Protein AF-A0A0D9NN73-F1 (afdb_monomer)

Foldseek 3Di:
DAQQAPVSVVVVLVVVCVVACVPPVPVNVCCCVVDCVVPVLPVYNNNVVVDDDVPPPDPDPVVVVVVVVVVVPPPPPVPPDDD

Organism: NCBI:txid1291518

pLDDT: mean 82.77, std 15.04, range [43.62, 97.56]

Radius of gyration: 18.96 Å; Cα contacts (8 Å, |Δi|>4): 41; chains: 1; bounding box: 34×53×26 Å

Mean predicted aligned error: 11.17 Å

Secondary structure (DSSP, 8-state):
----SHHHHHHHHHHHHHHHTTT-HHHHHHIIIIIIHHHHHHH-HHHHTTS--TT---SHHHHHHHHHHHHHS----------

Sequence (83 aa):
MRSPTREMFAARLLKFEEAYLTDYIEEVGYIKTTWLDPYKEKLVKAWVDQHLHFDNVVTSRVEGIHGLLKSHLEVSTLDFLKT

Structure (mmCIF, N/CA/C/O backbone):
data_AF-A0A0D9NN73-F1
#
_entry.id   AF-A0A0D9NN73-F1
#
loop_
_atom_site.group_PDB
_atom_site.id
_atom_site.type_symbol
_atom_site.label_atom_id
_atom_site.label_alt_id
_atom_site.label_comp_id
_atom_site.label_asym_id
_atom_site.label_entity_id
_atom_site.label_seq_id
_atom_site.pdbx_PDB_ins_code
_atom_site.Cartn_x
_atom_site.Cartn_y
_atom_site.Cartn_z
_atom_site.occupancy
_atom_site.B_iso_or_equiv
_atom_site.auth_seq_id
_atom_site.auth_comp_id
_atom_site.auth_asym_id
_atom_site.auth_atom_id
_atom_site.pdbx_PDB_model_num
ATOM 1 N N . MET A 1 1 ? 2.368 -5.005 -1.179 1.00 60.53 1 MET A N 1
ATOM 2 C CA . MET A 1 1 ? 1.180 -4.481 -1.902 1.00 60.53 1 MET A CA 1
ATOM 3 C C . MET A 1 1 ? 1.433 -4.494 -3.409 1.00 60.53 1 MET A C 1
ATOM 5 O O . MET A 1 1 ? 2.322 -3.790 -3.875 1.00 60.53 1 MET A O 1
ATOM 9 N N . ARG A 1 2 ? 0.699 -5.299 -4.191 1.00 73.00 2 ARG A N 1
ATOM 10 C CA . ARG A 1 2 ? 0.933 -5.455 -5.646 1.00 73.00 2 ARG A CA 1
ATOM 11 C C . ARG A 1 2 ? 0.248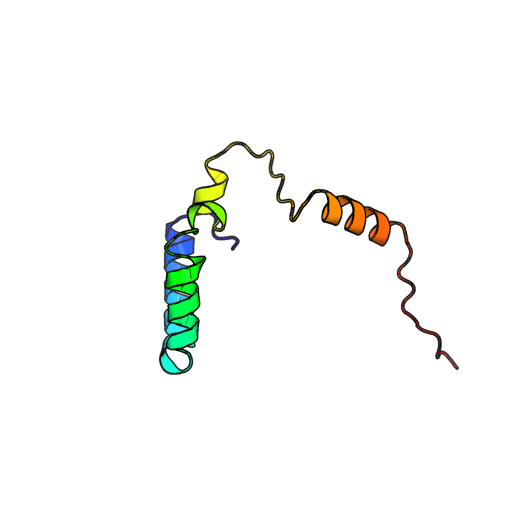 -4.364 -6.478 1.00 73.00 2 ARG A C 1
ATOM 13 O O . ARG A 1 2 ? -0.575 -4.685 -7.329 1.00 73.00 2 ARG A O 1
ATOM 20 N N . SER A 1 3 ? 0.508 -3.089 -6.206 1.00 89.06 3 SER A N 1
ATOM 21 C CA . SER A 1 3 ? 0.012 -1.980 -7.040 1.00 89.06 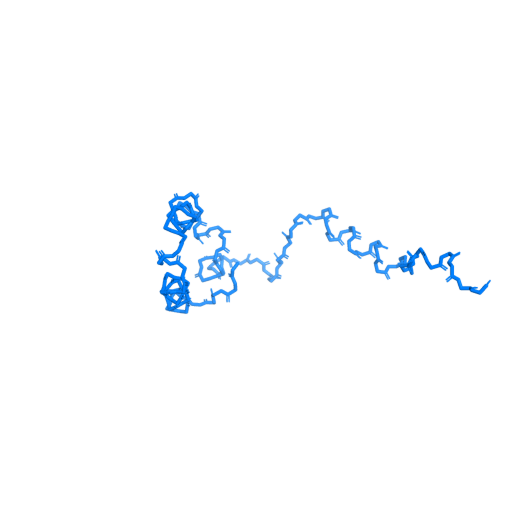3 SER A CA 1
ATOM 22 C C . SER A 1 3 ? 1.113 -1.585 -8.024 1.00 89.06 3 SER A C 1
ATOM 24 O O . SER A 1 3 ? 2.091 -0.999 -7.567 1.00 89.06 3 SER A O 1
ATOM 26 N N . PRO A 1 4 ? 1.022 -1.970 -9.313 1.00 88.88 4 PRO A N 1
ATOM 27 C CA . PRO A 1 4 ? 2.113 -1.796 -10.274 1.00 88.88 4 PRO A CA 1
ATOM 28 C C . PRO A 1 4 ? 2.283 -0.343 -10.728 1.00 88.88 4 PRO A C 1
ATOM 30 O O . PRO A 1 4 ? 3.397 0.056 -11.034 1.00 88.88 4 PRO A O 1
ATOM 33 N N . THR A 1 5 ? 1.214 0.459 -10.722 1.00 94.50 5 THR A N 1
ATOM 34 C CA . THR A 1 5 ? 1.279 1.896 -11.018 1.00 94.50 5 THR A CA 1
ATOM 35 C C . THR A 1 5 ? 0.814 2.731 -9.830 1.00 94.50 5 THR A C 1
ATOM 37 O O . THR A 1 5 ? 0.138 2.233 -8.918 1.00 94.50 5 THR A O 1
ATOM 40 N N . ARG A 1 6 ? 1.189 4.015 -9.831 1.00 93.94 6 ARG A N 1
ATOM 41 C CA . ARG A 1 6 ? 0.829 4.961 -8.766 1.00 93.94 6 ARG A CA 1
ATOM 42 C C . ARG A 1 6 ? -0.678 5.221 -8.746 1.00 93.94 6 ARG A C 1
ATOM 44 O O . ARG A 1 6 ? -1.263 5.307 -7.672 1.00 93.94 6 ARG A O 1
ATOM 51 N N . GLU A 1 7 ? -1.315 5.232 -9.911 1.00 96.19 7 GLU A N 1
ATOM 52 C CA . GLU A 1 7 ? -2.760 5.403 -10.085 1.00 96.19 7 GLU A CA 1
ATOM 53 C C . GLU A 1 7 ? -3.513 4.205 -9.500 1.00 96.19 7 GLU A C 1
ATOM 55 O O . GLU A 1 7 ? -4.465 4.373 -8.741 1.00 96.19 7 GLU A O 1
ATOM 60 N N . MET A 1 8 ? -3.043 2.979 -9.768 1.00 95.62 8 MET A N 1
ATOM 61 C CA . MET A 1 8 ? -3.622 1.774 -9.170 1.00 95.62 8 MET A CA 1
ATOM 62 C C . MET A 1 8 ? -3.439 1.735 -7.653 1.00 95.62 8 MET A C 1
ATOM 64 O O . MET A 1 8 ? -4.303 1.217 -6.945 1.00 95.62 8 MET A O 1
ATOM 68 N N . PHE A 1 9 ? -2.315 2.244 -7.139 1.00 95.56 9 PHE A N 1
ATOM 69 C CA . PHE A 1 9 ? -2.126 2.390 -5.699 1.00 95.56 9 PHE A CA 1
ATOM 70 C C . PHE A 1 9 ? -3.128 3.384 -5.108 1.00 95.56 9 PHE A C 1
ATOM 72 O O . PHE A 1 9 ? -3.807 3.024 -4.152 1.00 95.56 9 PHE A O 1
ATOM 79 N N . ALA A 1 10 ? -3.277 4.568 -5.707 1.00 95.81 10 ALA A N 1
ATOM 80 C CA . ALA A 1 10 ? -4.219 5.587 -5.252 1.00 95.81 10 ALA A CA 1
ATOM 81 C C . ALA A 1 10 ? -5.670 5.079 -5.265 1.00 95.81 10 ALA A C 1
ATOM 83 O O . ALA A 1 10 ? -6.359 5.175 -4.255 1.00 95.81 10 ALA A O 1
ATOM 84 N N . ALA A 1 11 ? -6.108 4.444 -6.358 1.00 96.94 11 ALA A N 1
ATOM 85 C CA . ALA A 1 11 ? -7.456 3.884 -6.466 1.00 96.94 11 ALA A CA 1
ATOM 86 C C . ALA A 1 11 ? -7.734 2.804 -5.405 1.00 96.94 11 ALA A C 1
ATOM 88 O O . ALA A 1 11 ? -8.830 2.719 -4.856 1.00 96.94 11 ALA A O 1
ATOM 89 N N . ARG A 1 12 ? -6.736 1.969 -5.091 1.00 95.56 12 ARG A N 1
ATOM 90 C CA . ARG A 1 12 ? -6.868 0.939 -4.051 1.00 95.56 12 ARG A CA 1
ATOM 91 C C . ARG A 1 12 ? -6.832 1.511 -2.645 1.00 95.56 12 ARG A C 1
ATOM 93 O O . ARG A 1 12 ? -7.523 0.974 -1.789 1.00 95.56 12 ARG A O 1
ATOM 100 N N . LEU A 1 13 ? -6.034 2.551 -2.414 1.00 95.38 13 LEU A N 1
ATOM 101 C CA . LEU A 1 13 ? -5.999 3.244 -1.132 1.00 95.38 13 LEU A CA 1
ATOM 102 C C . LEU A 1 13 ? -7.344 3.920 -0.859 1.00 95.38 13 LEU A C 1
ATOM 104 O O . LEU A 1 13 ? -7.882 3.747 0.223 1.00 95.38 13 LEU A O 1
ATOM 108 N N . LEU A 1 14 ? -7.928 4.567 -1.868 1.00 96.62 14 LEU A N 1
ATOM 109 C CA . LEU A 1 14 ? -9.259 5.161 -1.773 1.00 96.62 14 LEU A CA 1
ATOM 110 C C . LEU A 1 14 ? -10.332 4.101 -1.492 1.00 96.62 14 LEU A C 1
ATOM 112 O O . LEU A 1 14 ? -11.102 4.244 -0.553 1.00 96.62 14 LEU A O 1
ATOM 116 N N . LYS A 1 15 ? -10.323 2.976 -2.218 1.00 96.56 15 LYS A N 1
ATOM 117 C CA . LYS A 1 15 ? -11.253 1.867 -1.946 1.00 96.56 15 LYS A CA 1
ATOM 118 C C . LYS A 1 15 ? -11.081 1.276 -0.538 1.00 96.56 15 LYS A C 1
ATOM 120 O O . LYS A 1 15 ? -12.047 0.823 0.065 1.00 96.56 15 LYS A O 1
ATOM 125 N N . PHE A 1 16 ? -9.848 1.223 -0.036 1.00 95.19 16 PHE A N 1
ATOM 126 C CA . PHE A 1 16 ? -9.558 0.791 1.331 1.00 95.19 16 PHE A CA 1
ATOM 127 C C . PHE A 1 16 ? -10.118 1.790 2.351 1.00 95.19 16 PHE A C 1
ATOM 129 O O . PHE A 1 16 ? -10.772 1.390 3.304 1.00 95.19 16 PHE A O 1
ATOM 136 N N . GLU A 1 17 ? -9.925 3.083 2.122 1.00 96.00 17 GLU A N 1
ATOM 137 C CA . GLU A 1 17 ? -10.474 4.140 2.967 1.00 96.00 17 GLU A CA 1
ATOM 138 C C . GLU A 1 17 ? -12.005 4.107 3.003 1.00 96.00 17 GLU A C 1
ATOM 140 O O . GLU A 1 17 ? -12.581 4.058 4.082 1.00 96.00 17 GLU A O 1
ATOM 145 N N . GLU A 1 18 ? -12.669 4.033 1.850 1.00 96.75 18 GLU A N 1
ATOM 146 C CA . GLU A 1 18 ? -14.133 3.939 1.763 1.00 96.75 18 GLU A CA 1
ATOM 147 C C . GLU A 1 18 ? -14.698 2.718 2.498 1.00 96.75 18 GLU A C 1
ATOM 149 O O . GLU A 1 18 ? -15.779 2.790 3.075 1.00 96.75 18 GLU A O 1
ATOM 154 N N . ALA A 1 19 ? -13.977 1.594 2.482 1.00 96.44 19 ALA A N 1
ATOM 155 C CA . ALA A 1 19 ? -14.440 0.354 3.091 1.00 96.44 19 ALA A CA 1
ATOM 156 C C . ALA A 1 19 ? -14.279 0.319 4.618 1.00 96.44 19 ALA A C 1
ATOM 158 O O . ALA A 1 19 ? -15.018 -0.409 5.275 1.00 96.44 19 ALA A O 1
ATOM 159 N N . TYR A 1 20 ? -13.305 1.046 5.176 1.00 96.19 20 TYR A N 1
ATOM 160 C CA . TYR A 1 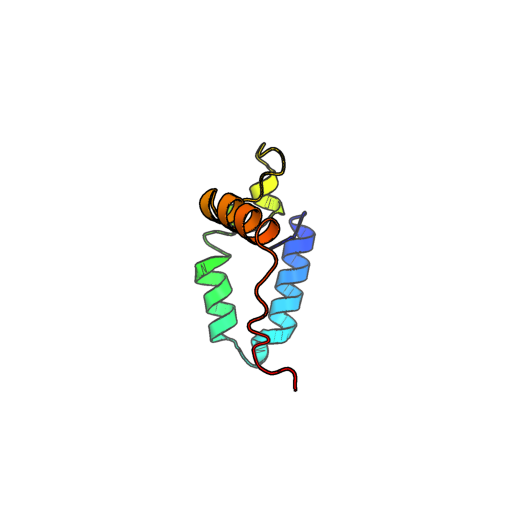20 ? -12.889 0.858 6.571 1.00 96.19 20 TYR A CA 1
ATOM 161 C C . TYR A 1 20 ? -12.860 2.140 7.410 1.00 96.19 20 TYR A C 1
ATOM 163 O O . TYR A 1 20 ? -12.830 2.040 8.632 1.00 96.19 20 TYR A O 1
ATOM 171 N N . LEU A 1 21 ? -12.916 3.339 6.817 1.00 94.19 21 LEU A N 1
ATOM 172 C CA . LEU A 1 21 ? -12.882 4.588 7.590 1.00 94.19 21 LEU A CA 1
ATOM 173 C C . LEU A 1 21 ? -14.092 4.777 8.507 1.00 94.19 21 LEU A C 1
ATOM 175 O O . LEU A 1 21 ? -13.977 5.526 9.463 1.00 94.19 21 LEU A O 1
ATOM 179 N N . THR A 1 22 ? -15.247 4.166 8.240 1.00 95.75 22 THR A N 1
ATOM 180 C CA . THR A 1 22 ? -16.420 4.353 9.111 1.00 95.75 22 THR A CA 1
ATOM 181 C C . THR A 1 22 ? -16.256 3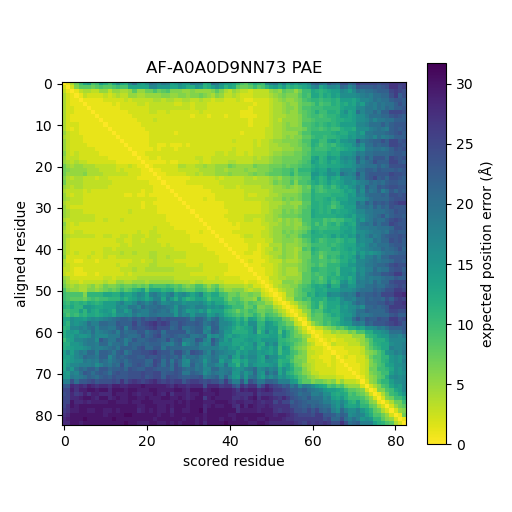.640 10.452 1.00 95.75 22 THR A C 1
ATOM 183 O O . THR A 1 22 ? -16.576 4.221 11.486 1.00 95.75 22 THR A O 1
ATOM 186 N N . ASP A 1 23 ? -15.710 2.424 10.436 1.00 97.25 23 ASP A N 1
ATOM 187 C CA . ASP A 1 23 ? -15.660 1.547 11.611 1.00 97.25 23 ASP A CA 1
ATOM 188 C C . ASP A 1 23 ? -14.253 1.431 12.229 1.00 97.25 23 ASP A C 1
ATOM 190 O O . ASP A 1 23 ? -14.126 1.033 13.384 1.00 97.25 23 ASP A O 1
ATOM 194 N N . TYR A 1 24 ? -13.197 1.793 11.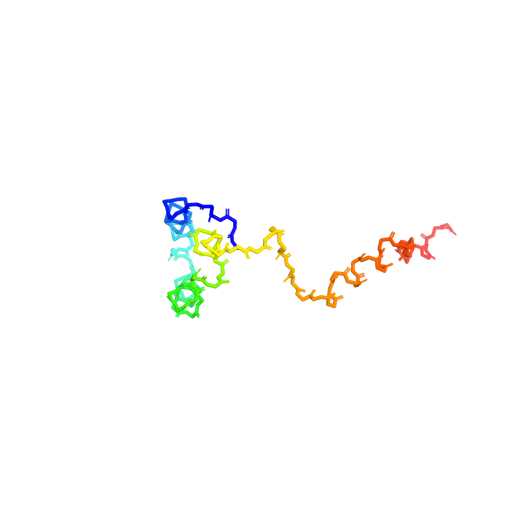485 1.00 96.94 24 TYR A N 1
ATOM 195 C CA . TYR A 1 24 ? -11.791 1.530 11.837 1.00 96.94 24 TYR A CA 1
ATOM 196 C C . TYR A 1 24 ? -10.878 2.744 11.589 1.00 96.94 24 TYR A C 1
ATOM 198 O O . TYR A 1 24 ? -9.835 2.652 10.934 1.00 96.94 24 TYR A O 1
ATOM 206 N N . ILE A 1 25 ? -11.292 3.924 12.063 1.00 97.00 25 ILE A N 1
ATOM 207 C CA . ILE A 1 25 ? -10.571 5.194 11.842 1.00 97.00 25 ILE A CA 1
ATOM 208 C C . ILE A 1 25 ? -9.123 5.114 12.342 1.00 97.00 25 ILE A C 1
ATOM 210 O O . ILE A 1 25 ? -8.202 5.516 11.627 1.00 97.00 25 ILE A O 1
ATOM 214 N N . GLU A 1 26 ? -8.917 4.589 13.551 1.00 97.19 26 GLU A N 1
ATOM 215 C CA . GLU A 1 26 ? -7.604 4.525 14.198 1.00 97.19 26 GLU A CA 1
ATOM 216 C C . GLU A 1 26 ? -6.664 3.564 13.462 1.00 97.19 26 GLU A C 1
ATOM 218 O O . GLU A 1 26 ? -5.504 3.887 13.214 1.00 97.19 26 GLU A O 1
ATOM 223 N N . GLU A 1 27 ? -7.160 2.403 13.036 1.00 97.00 27 GLU A N 1
ATOM 224 C CA . GLU A 1 27 ? -6.381 1.400 12.315 1.00 97.00 27 GLU A CA 1
ATOM 225 C C . GLU A 1 27 ? -6.013 1.883 10.912 1.00 97.00 27 GLU A C 1
ATOM 227 O O . GLU A 1 27 ? -4.864 1.735 10.479 1.00 97.00 27 GLU A O 1
ATOM 232 N N . VAL A 1 28 ? -6.962 2.504 10.202 1.00 97.06 28 VAL A N 1
ATOM 233 C CA . VAL A 1 28 ? -6.703 3.128 8.897 1.00 97.06 28 VAL A CA 1
ATOM 234 C C . VAL A 1 28 ? -5.679 4.256 9.050 1.00 97.06 28 VAL A C 1
ATOM 236 O O . VAL A 1 28 ? -4.718 4.326 8.276 1.00 97.06 28 VAL A O 1
ATOM 239 N N . GLY A 1 29 ? -5.834 5.101 10.073 1.00 97.38 29 GLY A N 1
ATOM 240 C CA . GLY A 1 29 ? -4.889 6.161 10.414 1.00 97.38 29 GLY A CA 1
ATOM 241 C C . GLY A 1 29 ? -3.494 5.616 10.715 1.00 97.38 29 GLY A C 1
ATOM 242 O O . GLY A 1 29 ? -2.507 6.099 10.155 1.00 97.38 29 GLY A O 1
ATOM 243 N N . TYR A 1 30 ? -3.401 4.559 11.519 1.00 97.56 30 TYR A N 1
ATOM 244 C CA . TYR A 1 30 ? -2.149 3.892 11.861 1.00 97.56 30 TYR A CA 1
ATOM 245 C C . TYR A 1 30 ? -1.449 3.332 10.621 1.00 97.56 30 TYR A C 1
ATOM 247 O O . TYR A 1 30 ? -0.265 3.598 10.409 1.00 97.56 30 TYR A O 1
ATOM 255 N N . ILE A 1 31 ? -2.169 2.602 9.762 1.00 95.50 31 ILE A N 1
ATOM 256 C CA . ILE A 1 31 ? -1.609 2.031 8.529 1.00 95.50 31 ILE A CA 1
ATOM 257 C C . ILE A 1 31 ? -1.032 3.136 7.640 1.00 95.50 31 ILE A C 1
ATOM 259 O O . ILE A 1 31 ? 0.086 3.003 7.134 1.00 95.50 31 ILE A O 1
ATOM 263 N N . LYS A 1 32 ? -1.756 4.245 7.468 1.00 95.81 32 LYS A N 1
ATOM 264 C CA . LYS A 1 32 ? -1.285 5.364 6.646 1.00 95.81 32 LYS A CA 1
ATOM 265 C C . LYS A 1 32 ? -0.052 6.029 7.246 1.00 95.81 32 LYS A C 1
ATOM 267 O O . LYS A 1 32 ? 1.000 6.038 6.612 1.00 95.81 32 LYS A O 1
ATOM 272 N N . THR A 1 33 ? -0.167 6.498 8.481 1.00 97.00 33 THR A N 1
ATOM 273 C CA . THR A 1 33 ? 0.857 7.327 9.129 1.00 97.00 33 THR A CA 1
ATOM 274 C C . THR A 1 33 ? 2.117 6.549 9.502 1.00 97.00 33 THR A C 1
ATOM 276 O O . THR A 1 33 ? 3.216 7.095 9.442 1.00 97.00 33 THR A O 1
ATOM 279 N N . THR A 1 34 ? 1.985 5.265 9.845 1.00 96.50 34 THR A N 1
ATOM 280 C CA . THR A 1 34 ? 3.117 4.428 10.272 1.00 96.50 34 THR A CA 1
ATOM 281 C C . THR A 1 34 ? 3.778 3.708 9.104 1.00 96.50 34 THR A C 1
ATOM 283 O O . THR A 1 34 ? 4.998 3.562 9.089 1.00 96.50 34 THR A O 1
ATOM 286 N N . TRP A 1 35 ? 3.001 3.248 8.117 1.00 95.44 35 TRP A N 1
ATOM 287 C CA . TRP A 1 35 ? 3.522 2.376 7.059 1.00 95.44 35 TRP A CA 1
ATOM 288 C C . TRP A 1 35 ? 3.543 3.031 5.684 1.00 95.44 35 TRP A C 1
ATOM 290 O O . TRP A 1 35 ? 4.569 2.994 5.003 1.00 95.44 35 TRP A O 1
ATOM 300 N N . LEU A 1 36 ? 2.428 3.606 5.235 1.00 94.50 36 LEU A N 1
ATOM 301 C CA . LEU A 1 36 ? 2.313 4.047 3.844 1.00 94.50 36 LEU A CA 1
ATOM 302 C C . LEU A 1 36 ? 3.002 5.389 3.595 1.00 94.50 36 LEU A C 1
ATOM 304 O O . LEU A 1 36 ? 3.793 5.495 2.660 1.00 94.50 36 LEU A O 1
ATOM 308 N N . ASP A 1 37 ? 2.753 6.393 4.426 1.00 94.19 37 ASP A N 1
ATOM 309 C CA . ASP A 1 37 ? 3.326 7.728 4.262 1.00 94.19 37 ASP A CA 1
ATOM 310 C C . ASP A 1 37 ? 4.864 7.719 4.328 1.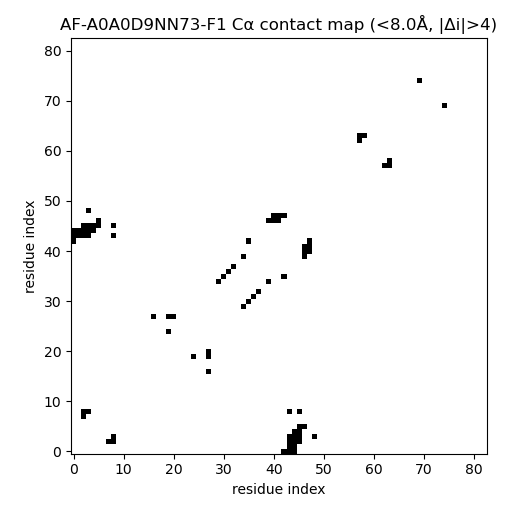00 94.19 37 ASP A C 1
ATOM 312 O O . ASP A 1 37 ? 5.485 8.228 3.388 1.00 94.19 37 ASP A O 1
ATOM 316 N N . PRO A 1 38 ? 5.506 7.089 5.336 1.00 96.88 38 PRO A N 1
ATOM 317 C CA . PRO A 1 38 ? 6.966 7.059 5.421 1.00 96.88 38 PRO A CA 1
ATOM 318 C C . PRO A 1 38 ? 7.633 6.005 4.523 1.00 96.88 38 PRO A C 1
ATOM 320 O O . PRO A 1 38 ? 8.794 6.182 4.150 1.00 96.88 38 PRO A O 1
ATOM 323 N N . TYR A 1 39 ? 6.955 4.896 4.189 1.00 94.62 39 TYR A N 1
ATOM 324 C CA . TYR A 1 39 ? 7.623 3.727 3.592 1.00 94.62 39 TYR A CA 1
ATOM 325 C C . TYR A 1 39 ? 6.986 3.174 2.312 1.00 94.62 39 TYR A C 1
ATOM 327 O O . TYR A 1 39 ? 7.439 2.132 1.832 1.00 94.62 39 TYR A O 1
ATOM 335 N N . LYS A 1 40 ? 6.011 3.846 1.678 1.00 92.88 40 LYS A N 1
ATOM 336 C CA . LYS A 1 40 ? 5.451 3.386 0.384 1.00 92.88 40 LYS A CA 1
ATOM 337 C C . LYS A 1 40 ? 6.517 3.106 -0.674 1.00 92.88 40 LYS A C 1
ATOM 339 O O . LYS A 1 40 ? 6.369 2.155 -1.437 1.00 92.88 40 LYS A O 1
ATOM 344 N N . GLU A 1 41 ? 7.619 3.855 -0.663 1.00 91.56 41 GLU A N 1
ATOM 345 C CA . GLU A 1 41 ? 8.722 3.683 -1.614 1.00 91.56 41 GLU A CA 1
ATOM 346 C C . GLU A 1 41 ? 9.486 2.365 -1.445 1.00 91.56 41 GLU A C 1
ATOM 348 O O . GLU A 1 41 ? 10.111 1.882 -2.382 1.00 91.56 41 GLU A O 1
ATOM 353 N N . LYS A 1 42 ? 9.388 1.751 -0.262 1.00 88.31 42 LYS A N 1
ATOM 354 C CA . LYS A 1 42 ? 10.024 0.474 0.085 1.00 88.31 42 LYS A CA 1
ATOM 355 C C . LYS A 1 42 ? 9.048 -0.707 0.060 1.00 88.31 42 LYS A C 1
ATOM 357 O O . LYS A 1 42 ? 9.479 -1.854 0.106 1.00 88.31 42 LYS A O 1
ATOM 362 N N . LEU A 1 43 ? 7.739 -0.442 0.028 1.00 87.88 43 LEU A N 1
ATOM 363 C CA . LEU A 1 43 ? 6.686 -1.447 0.238 1.00 87.88 43 LEU A CA 1
ATOM 364 C C . LEU A 1 43 ? 5.775 -1.659 -0.978 1.00 87.88 43 LEU A C 1
ATOM 366 O O . LEU A 1 43 ? 5.182 -2.735 -1.150 1.00 87.88 43 LEU A O 1
ATOM 370 N N . VAL A 1 44 ? 5.596 -0.624 -1.798 1.00 90.62 44 VAL A N 1
ATOM 371 C CA . VAL A 1 44 ? 4.631 -0.616 -2.896 1.00 90.62 44 VAL A CA 1
ATOM 372 C C . VAL A 1 44 ? 5.358 -0.796 -4.220 1.00 90.62 44 VAL A C 1
ATOM 374 O O . VAL A 1 44 ? 6.263 -0.035 -4.555 1.00 90.62 44 VAL A O 1
ATOM 377 N N . LYS A 1 45 ? 4.904 -1.781 -5.004 1.00 88.94 45 LYS A N 1
ATOM 378 C CA . LYS A 1 45 ? 5.510 -2.167 -6.287 1.00 88.94 45 LYS A CA 1
ATOM 379 C C . LYS A 1 45 ? 5.729 -0.971 -7.228 1.00 88.94 45 LYS A C 1
ATOM 381 O O . LYS A 1 45 ? 6.810 -0.848 -7.775 1.00 88.94 45 LYS A O 1
ATOM 386 N N . ALA A 1 46 ? 4.772 -0.045 -7.326 1.00 92.44 46 ALA A N 1
ATOM 387 C CA . ALA A 1 46 ? 4.871 1.161 -8.160 1.00 92.44 46 ALA A CA 1
ATOM 388 C C . ALA A 1 46 ? 6.080 2.076 -7.872 1.00 92.44 46 ALA A C 1
ATOM 390 O O . ALA A 1 46 ? 6.444 2.888 -8.723 1.00 92.44 46 ALA A O 1
ATOM 391 N N . TRP A 1 47 ? 6.676 1.979 -6.681 1.00 91.69 47 TRP A N 1
ATOM 392 C CA . TRP A 1 47 ? 7.902 2.695 -6.329 1.00 91.69 47 TRP A CA 1
ATOM 393 C C . TRP A 1 47 ? 9.111 1.768 -6.264 1.00 91.69 47 TRP A C 1
ATOM 395 O O . TRP A 1 47 ? 10.168 2.132 -6.764 1.00 91.69 47 TRP A O 1
ATOM 405 N N . VAL A 1 48 ? 8.952 0.564 -5.707 1.00 88.31 48 VAL A N 1
ATOM 406 C CA . VAL A 1 48 ? 10.058 -0.397 -5.594 1.00 88.31 48 VAL A CA 1
ATOM 407 C C . VAL A 1 48 ? 10.572 -0.795 -6.979 1.00 88.31 48 VAL A C 1
ATOM 409 O O . VAL A 1 48 ? 11.779 -0.795 -7.183 1.00 88.31 48 VAL A O 1
ATOM 412 N N . ASP A 1 49 ? 9.679 -1.021 -7.951 1.00 86.50 49 ASP A N 1
ATOM 413 C CA . ASP A 1 49 ? 9.993 -1.465 -9.321 1.00 86.50 49 ASP A CA 1
ATOM 414 C C . ASP A 1 49 ? 10.670 -0.432 -10.223 1.00 86.50 49 ASP A C 1
ATOM 416 O O . ASP A 1 49 ? 10.901 -0.692 -11.399 1.00 86.50 49 ASP A O 1
ATOM 420 N N . GLN A 1 50 ? 11.043 0.721 -9.675 1.00 81.88 50 GLN A N 1
ATOM 421 C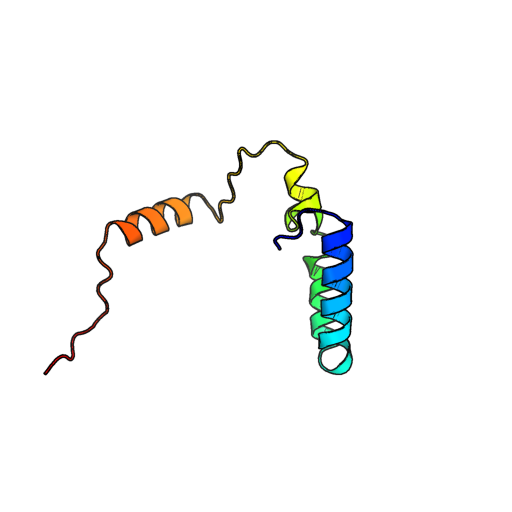 CA . GLN A 1 50 ? 11.864 1.703 -10.383 1.00 81.88 50 GLN A CA 1
ATOM 422 C C . GLN A 1 50 ? 13.352 1.326 -10.395 1.00 81.88 50 GLN A C 1
ATOM 424 O O . GLN A 1 50 ? 14.122 1.861 -11.192 1.00 81.88 50 GLN A O 1
ATOM 429 N N . HIS A 1 51 ? 13.761 0.406 -9.523 1.00 75.62 51 HIS A N 1
ATOM 430 C CA . HIS A 1 51 ? 15.114 -0.137 -9.491 1.00 75.62 51 HIS A CA 1
ATOM 431 C C . HIS A 1 51 ? 15.206 -1.453 -10.286 1.00 75.62 51 HIS A C 1
ATOM 433 O O . HIS A 1 51 ? 14.199 -2.020 -10.698 1.00 75.62 51 HIS A O 1
ATOM 439 N N . LEU A 1 52 ? 16.418 -1.932 -10.572 1.00 71.50 52 LEU A N 1
ATOM 440 C CA . LEU A 1 52 ? 16.614 -3.215 -11.251 1.00 71.50 52 LEU A CA 1
ATOM 441 C C . LEU A 1 52 ? 16.834 -4.314 -10.204 1.00 71.50 52 LEU A C 1
ATOM 443 O O . LEU A 1 52 ? 17.919 -4.420 -9.637 1.00 71.50 52 LEU A O 1
ATOM 447 N N . HIS A 1 53 ? 15.817 -5.141 -9.960 1.00 70.31 53 HIS A N 1
ATOM 448 C CA . HIS A 1 53 ? 15.855 -6.215 -8.947 1.00 70.31 53 HIS A CA 1
ATOM 449 C C . HIS A 1 53 ? 15.625 -7.614 -9.521 1.00 70.31 53 HIS A C 1
ATOM 451 O O . HIS A 1 53 ? 15.449 -8.548 -8.748 1.00 70.31 53 HIS A O 1
ATOM 457 N N . PHE A 1 54 ? 15.686 -7.787 -10.849 1.00 69.44 54 PHE A N 1
ATOM 458 C CA . PHE A 1 54 ? 15.574 -9.093 -11.530 1.00 69.44 54 PHE A CA 1
ATOM 459 C C . PHE A 1 54 ? 14.363 -9.930 -11.069 1.00 69.44 54 PHE A C 1
ATOM 461 O O . PHE A 1 54 ? 14.476 -11.141 -10.898 1.00 69.44 54 PHE A O 1
ATOM 468 N N . ASP A 1 55 ? 13.231 -9.275 -10.782 1.00 64.94 55 ASP A N 1
ATOM 469 C CA . ASP A 1 55 ? 12.031 -9.895 -10.191 1.00 64.94 55 ASP A CA 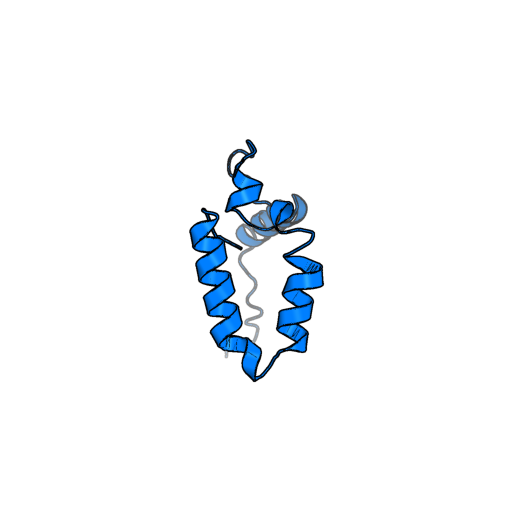1
ATOM 470 C C . ASP A 1 55 ? 12.281 -10.692 -8.895 1.00 64.94 55 ASP A C 1
ATOM 472 O O . ASP A 1 55 ? 11.476 -11.529 -8.480 1.00 64.94 55 ASP A O 1
ATOM 476 N N . ASN A 1 56 ? 13.379 -10.403 -8.197 1.00 64.56 56 ASN A N 1
ATOM 477 C CA . ASN A 1 56 ? 13.730 -11.061 -6.955 1.00 64.56 56 ASN A CA 1
ATOM 478 C C . ASN A 1 56 ? 12.902 -10.491 -5.792 1.00 64.56 56 ASN A C 1
ATOM 480 O O . ASN A 1 56 ? 13.330 -9.590 -5.069 1.00 64.56 56 ASN A O 1
ATOM 484 N N . VAL A 1 57 ? 11.688 -11.012 -5.614 1.00 66.50 57 VAL A N 1
ATOM 485 C CA . VAL A 1 57 ? 10.765 -10.626 -4.536 1.00 66.50 57 VAL A CA 1
ATOM 486 C C . VAL A 1 57 ? 10.964 -11.561 -3.338 1.00 66.50 57 VAL A C 1
ATOM 488 O O . VAL A 1 57 ? 10.155 -12.454 -3.102 1.00 66.50 57 VAL A O 1
ATOM 491 N N . VAL A 1 58 ? 12.060 -11.405 -2.586 1.00 59.12 58 VAL A N 1
ATOM 492 C CA . VAL A 1 58 ? 12.344 -12.284 -1.429 1.00 59.12 58 VAL A CA 1
ATOM 493 C C . VAL A 1 58 ? 11.942 -11.643 -0.110 1.00 59.12 58 VAL A C 1
ATOM 495 O O . VAL A 1 58 ? 12.450 -10.588 0.265 1.00 59.12 58 VAL A O 1
ATOM 498 N N . THR A 1 59 ? 11.129 -12.349 0.672 1.00 56.31 59 THR A N 1
ATOM 499 C CA . THR A 1 59 ? 11.007 -12.142 2.119 1.00 56.31 59 THR A CA 1
ATOM 500 C C . THR A 1 59 ? 12.184 -12.834 2.816 1.00 56.31 59 THR A C 1
ATOM 502 O O . THR A 1 59 ? 12.022 -13.864 3.443 1.00 56.31 59 THR A O 1
ATOM 505 N N . SER A 1 60 ? 13.399 -12.297 2.684 1.00 61.84 60 SER A N 1
ATOM 506 C CA . SER A 1 60 ? 14.667 -12.901 3.149 1.00 61.84 60 SER A CA 1
ATOM 507 C C . SER A 1 60 ? 15.129 -14.162 2.390 1.00 61.84 60 SER A C 1
ATOM 509 O O . SER A 1 60 ? 14.344 -15.033 2.023 1.00 61.84 60 SER A O 1
ATOM 511 N N . ARG A 1 61 ? 16.452 -14.305 2.204 1.00 63.81 61 ARG A N 1
ATOM 512 C CA . ARG A 1 61 ? 17.058 -15.523 1.622 1.00 63.81 61 ARG A CA 1
ATOM 513 C C . ARG A 1 61 ? 16.736 -16.781 2.438 1.00 63.81 61 ARG A C 1
ATOM 515 O O . ARG A 1 61 ? 16.647 -17.865 1.871 1.00 63.81 61 ARG A O 1
ATOM 522 N N . VAL A 1 62 ? 16.565 -16.617 3.752 1.00 73.25 62 VAL A N 1
ATOM 523 C CA . VAL A 1 62 ? 16.242 -17.702 4.685 1.00 73.25 62 VAL A CA 1
ATOM 524 C C . VAL A 1 62 ? 14.887 -18.311 4.344 1.00 73.25 62 VAL A C 1
ATOM 526 O O . VAL A 1 62 ? 14.800 -19.528 4.244 1.00 73.25 62 VAL A O 1
ATOM 529 N N . GLU A 1 63 ? 13.863 -17.503 4.060 1.00 75.38 63 GLU A N 1
ATOM 530 C CA . GLU A 1 63 ? 12.545 -18.036 3.681 1.00 75.38 63 GLU A CA 1
ATOM 531 C C . GLU A 1 63 ? 12.550 -18.718 2.312 1.00 75.38 63 GLU A C 1
ATOM 533 O O . GLU A 1 63 ? 11.820 -19.683 2.111 1.00 75.38 63 GLU A O 1
ATOM 538 N N . GLY A 1 64 ? 13.401 -18.277 1.380 1.00 71.94 64 GLY A N 1
ATOM 539 C CA . GLY A 1 64 ? 13.594 -18.979 0.107 1.00 71.94 64 GLY A CA 1
ATOM 540 C C . GLY A 1 64 ? 14.122 -20.403 0.311 1.00 71.94 64 GLY A C 1
ATOM 541 O O . GLY A 1 64 ? 13.566 -21.357 -0.230 1.00 71.94 64 GLY A O 1
ATOM 542 N N . ILE A 1 65 ? 15.151 -20.559 1.153 1.00 77.50 65 ILE A N 1
ATOM 543 C CA . ILE A 1 65 ? 15.706 -21.872 1.529 1.00 77.50 65 ILE A CA 1
ATOM 544 C C . ILE A 1 65 ? 14.693 -22.680 2.349 1.00 77.50 65 ILE A C 1
ATOM 546 O O . ILE A 1 65 ? 14.553 -23.880 2.137 1.00 77.50 65 ILE A O 1
ATOM 550 N N . HIS A 1 66 ? 13.954 -22.036 3.251 1.00 77.81 66 HIS A N 1
ATOM 551 C CA . HIS A 1 66 ? 12.912 -22.670 4.056 1.00 77.81 66 HIS A CA 1
ATOM 552 C C . HIS A 1 66 ? 11.763 -23.200 3.188 1.00 77.81 66 HIS A C 1
ATOM 554 O O . HIS A 1 66 ? 11.290 -24.312 3.411 1.00 77.81 66 HIS A O 1
ATOM 560 N N . GLY A 1 67 ? 11.345 -22.437 2.175 1.00 79.19 67 GLY A N 1
ATOM 561 C CA . GLY A 1 67 ? 10.351 -22.845 1.185 1.00 79.19 67 GLY A CA 1
ATOM 562 C C . GLY A 1 67 ? 10.844 -23.995 0.311 1.00 79.19 67 GLY A C 1
ATOM 563 O O . GLY A 1 67 ? 10.112 -24.961 0.121 1.00 79.19 67 GLY A O 1
ATOM 564 N N . LEU A 1 68 ? 12.099 -23.936 -0.148 1.00 80.12 68 LEU A N 1
ATOM 565 C CA . LEU A 1 68 ? 12.732 -25.024 -0.895 1.00 80.12 68 LEU A CA 1
ATOM 566 C C . LEU A 1 68 ? 12.820 -26.306 -0.056 1.00 80.12 68 LEU A C 1
ATOM 568 O O . LEU A 1 68 ? 12.476 -27.383 -0.530 1.00 80.12 68 LEU A O 1
ATOM 572 N N . LEU A 1 69 ? 13.243 -26.207 1.204 1.00 81.38 69 LEU A N 1
ATOM 573 C CA . LEU A 1 69 ? 13.310 -27.350 2.111 1.00 81.38 69 LEU A CA 1
ATOM 574 C C . LEU A 1 69 ? 11.914 -27.946 2.341 1.00 81.38 69 LEU A C 1
ATOM 576 O O . LEU A 1 69 ? 11.736 -29.152 2.210 1.00 81.38 69 LEU A O 1
ATOM 580 N N . LYS A 1 70 ? 10.906 -27.105 2.602 1.00 79.50 70 LYS A N 1
ATOM 581 C CA . LYS A 1 70 ? 9.504 -27.530 2.746 1.00 79.50 70 LYS A CA 1
ATOM 582 C C . LYS A 1 70 ? 8.908 -28.139 1.479 1.00 79.50 70 LYS A C 1
ATOM 584 O O . LYS A 1 70 ? 8.010 -28.951 1.603 1.00 79.50 70 LYS A O 1
ATOM 589 N N . SER A 1 71 ? 9.352 -27.752 0.282 1.00 79.62 71 SER A N 1
ATOM 590 C CA . SER A 1 71 ? 8.847 -28.350 -0.961 1.00 79.62 71 SER A CA 1
ATOM 591 C C . SER A 1 71 ? 9.436 -29.735 -1.230 1.00 79.62 71 SER A C 1
ATOM 593 O O . SER A 1 71 ? 8.824 -30.522 -1.942 1.00 79.62 71 SER A O 1
ATOM 595 N N . HIS A 1 72 ? 10.635 -30.010 -0.706 1.00 76.75 72 HIS A N 1
ATOM 596 C CA . HIS A 1 72 ? 11.311 -31.308 -0.820 1.00 76.75 72 HIS A CA 1
ATOM 597 C C . HIS A 1 72 ? 10.935 -32.272 0.306 1.00 76.75 72 HIS A C 1
ATOM 599 O O . HIS A 1 72 ? 11.029 -33.484 0.138 1.00 76.75 72 HIS A O 1
ATOM 605 N N . LEU A 1 73 ? 10.527 -31.742 1.457 1.00 77.56 73 LEU A N 1
ATOM 606 C CA . LEU A 1 73 ? 9.912 -32.521 2.517 1.00 77.56 73 LEU A CA 1
ATOM 607 C C . LEU A 1 73 ? 8.434 -32.693 2.161 1.00 77.56 73 LEU A C 1
ATOM 609 O O . LEU A 1 73 ? 7.674 -31.731 2.226 1.00 77.56 73 LEU A O 1
ATOM 613 N N . GLU A 1 74 ? 8.019 -33.905 1.783 1.00 63.31 74 GLU A N 1
ATOM 614 C CA . GLU A 1 74 ? 6.593 -34.241 1.748 1.00 63.31 74 GLU A CA 1
ATOM 615 C C . GLU A 1 74 ? 5.989 -33.805 3.082 1.00 63.31 74 GLU A C 1
ATOM 617 O O . GLU A 1 74 ? 6.482 -34.169 4.155 1.00 63.31 74 GLU A O 1
ATOM 622 N N . VAL A 1 75 ? 4.998 -32.918 3.017 1.00 60.91 75 VAL A N 1
ATOM 623 C CA . VAL A 1 75 ? 4.401 -32.321 4.205 1.00 60.91 75 VAL A CA 1
ATOM 624 C C . VAL A 1 75 ? 3.880 -33.474 5.055 1.00 60.91 75 VAL A C 1
ATOM 626 O O . VAL A 1 75 ? 2.930 -34.144 4.662 1.00 60.91 75 VAL A O 1
ATOM 629 N N . SER A 1 76 ? 4.500 -33.736 6.208 1.00 61.59 76 SER A N 1
ATOM 630 C CA . SER A 1 76 ? 3.878 -34.600 7.204 1.00 61.59 76 SER A CA 1
ATOM 631 C C . SER A 1 76 ? 2.629 -33.864 7.658 1.00 61.59 76 SER A C 1
ATOM 633 O O . SER A 1 76 ? 2.703 -32.914 8.437 1.00 61.59 76 SER A O 1
ATOM 635 N N . THR A 1 77 ? 1.473 -34.251 7.126 1.00 62.59 77 THR A N 1
ATOM 636 C CA . THR A 1 77 ? 0.175 -33.645 7.438 1.00 62.59 77 THR A CA 1
ATOM 637 C C . THR A 1 77 ? -0.251 -33.877 8.888 1.00 62.59 77 THR A C 1
ATOM 639 O O . 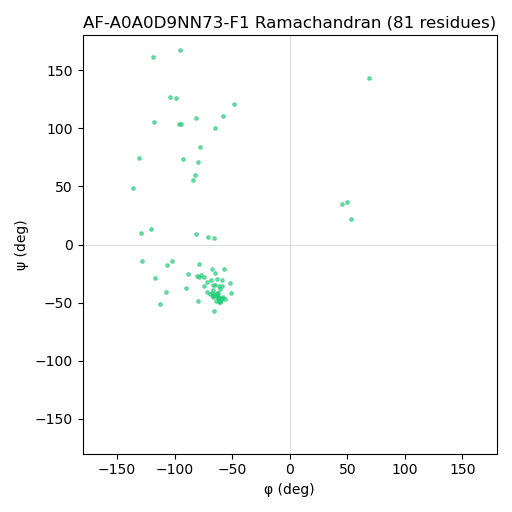THR A 1 77 ? -1.369 -33.516 9.236 1.00 62.59 77 THR A O 1
ATOM 642 N N . LEU A 1 78 ? 0.605 -34.477 9.734 1.00 51.69 78 LEU A N 1
ATOM 643 C CA . LEU A 1 78 ? 0.255 -34.934 11.080 1.00 51.69 78 LEU A CA 1
ATOM 644 C C . LEU A 1 78 ? -1.081 -35.694 11.074 1.00 51.69 78 LEU A C 1
ATOM 646 O O . LEU A 1 78 ? -1.855 -35.619 12.023 1.00 51.69 78 LEU A O 1
ATOM 650 N N . ASP A 1 79 ? -1.351 -36.444 10.002 1.00 58.91 79 ASP A N 1
ATOM 651 C CA . ASP A 1 79 ? -2.554 -37.261 9.870 1.00 58.91 79 ASP A CA 1
ATOM 652 C C . ASP A 1 79 ? -2.311 -38.589 10.611 1.00 58.91 79 ASP A C 1
ATOM 654 O O . ASP A 1 79 ? -2.274 -39.670 10.032 1.00 58.91 79 ASP A O 1
ATOM 658 N N . PHE A 1 80 ? -2.052 -38.490 11.921 1.00 54.59 80 PHE A N 1
ATOM 659 C CA . PHE A 1 80 ? -1.850 -39.630 12.823 1.00 54.59 80 PHE A CA 1
ATOM 660 C C . PHE A 1 80 ? -3.171 -40.248 13.309 1.00 54.59 80 PHE A C 1
ATOM 662 O O . PHE A 1 80 ? -3.154 -41.117 14.174 1.00 54.59 80 PHE A O 1
ATOM 669 N N . LEU A 1 81 ? -4.314 -39.842 12.746 1.00 58.34 81 LEU A N 1
ATOM 670 C CA . LEU A 1 81 ? -5.626 -40.422 13.031 1.00 58.34 81 LEU A CA 1
ATOM 671 C C . LEU A 1 81 ? -6.358 -40.755 11.727 1.00 58.34 81 LEU A C 1
ATOM 673 O O . LEU A 1 81 ? -7.318 -40.092 11.341 1.00 58.34 81 LEU A O 1
ATOM 677 N N . LYS A 1 82 ? -5.922 -41.825 11.061 1.00 46.78 82 LYS A N 1
ATOM 678 C CA . LYS A 1 82 ? -6.779 -42.566 10.134 1.00 46.78 82 LYS A CA 1
ATOM 679 C C . LYS A 1 82 ? -6.957 -43.994 10.633 1.00 46.78 82 LYS A C 1
ATOM 681 O O . LYS A 1 82 ? -6.096 -44.839 10.403 1.00 46.78 82 LYS A O 1
ATOM 686 N N . THR A 1 83 ? -8.162 -44.214 11.164 1.00 43.62 83 THR A N 1
ATOM 687 C CA . THR A 1 83 ? -8.840 -45.487 11.490 1.00 43.62 83 THR A CA 1
ATOM 688 C C . THR A 1 83 ? -8.414 -46.198 12.764 1.00 43.62 83 THR A C 1
ATOM 690 O O . THR A 1 83 ? -7.228 -46.558 12.892 1.00 43.62 83 THR A O 1
#

Solvent-accessible surface area (backbone atoms only — not comparable to full-atom values): 5080 Å² total; per-residue (Å²): 91,94,27,73,41,65,65,55,38,50,57,49,50,50,54,48,43,74,74,34,48,87,87,35,49,68,59,54,48,46,48,38,67,68,44,44,72,79,35,36,61,80,53,27,38,44,46,46,67,76,55,92,58,89,87,67,83,66,80,49,74,64,48,56,52,50,50,53,51,54,71,71,41,77,74,81,78,76,75,85,80,78,132